Protein AF-A0A6A8FIX1-F1 (afdb_monomer_lite)

pLDDT: mean 75.84, std 13.91, range [46.44, 92.19]

Foldseek 3Di:
DVLLVQLLVLLVQLLVLLVQLLVQVVCQVVPPDDPPQSGPDNDDNVVSCCCSVVVSVVSLVVSVVSCVPPDDPSNVVSSVSSVVSNVVVVVVVVVVPDPDDDPPPPVVVVVPD

Radius of gyration: 18.04 Å; chains: 1; bounding box: 36×24×66 Å

Structure (mmCIF, N/CA/C/O backbone):
data_AF-A0A6A8FIX1-F1
#
_entry.id   AF-A0A6A8FIX1-F1
#
loop_
_atom_site.group_PDB
_atom_site.id
_atom_site.type_symbol
_atom_site.label_atom_id
_atom_site.label_alt_id
_atom_site.label_comp_id
_atom_site.label_asym_id
_atom_site.label_entity_id
_atom_site.label_seq_id
_atom_site.pdbx_PDB_ins_code
_atom_site.Cartn_x
_atom_site.Cartn_y
_atom_site.Cartn_z
_atom_site.occupancy
_atom_site.B_iso_or_equiv
_atom_site.auth_seq_id
_atom_site.auth_comp_id
_atom_site.auth_asym_id
_atom_site.auth_atom_id
_atom_site.pdbx_PDB_model_num
ATOM 1 N N . MET A 1 1 ? -11.731 -0.299 21.032 1.00 62.94 1 MET A N 1
ATOM 2 C CA . MET A 1 1 ? -10.463 -1.077 21.140 1.00 62.94 1 MET A CA 1
ATOM 3 C C . MET A 1 1 ? -10.251 -2.092 20.010 1.00 62.94 1 MET A C 1
ATOM 5 O O . MET A 1 1 ? -9.204 -2.036 19.380 1.00 62.94 1 MET A O 1
ATOM 9 N N . ILE A 1 2 ? -11.192 -3.006 19.713 1.00 75.44 2 ILE A N 1
ATOM 10 C CA . ILE A 1 2 ? -10.992 -4.040 18.666 1.00 75.44 2 ILE A CA 1
ATOM 11 C C . ILE A 1 2 ? -10.801 -3.440 17.260 1.00 75.44 2 ILE A C 1
ATOM 13 O O . ILE A 1 2 ? -9.918 -3.868 16.525 1.00 75.44 2 ILE A O 1
ATOM 17 N N . LYS A 1 3 ? -11.570 -2.395 16.926 1.00 77.06 3 LYS A N 1
ATOM 18 C CA . LYS A 1 3 ? -11.543 -1.720 15.617 1.00 77.06 3 LYS A CA 1
ATOM 19 C C . LYS A 1 3 ? -10.171 -1.116 15.308 1.00 77.06 3 LYS A C 1
ATOM 21 O O . LYS A 1 3 ? -9.632 -1.329 14.230 1.00 77.06 3 LYS A O 1
ATOM 26 N N . VAL A 1 4 ? -9.576 -0.457 16.306 1.00 79.88 4 VAL A N 1
ATOM 27 C CA . VAL A 1 4 ? -8.222 0.109 16.235 1.00 79.88 4 VAL A CA 1
ATOM 28 C C . VAL A 1 4 ? -7.184 -0.984 15.982 1.00 79.88 4 VAL A C 1
ATOM 30 O O . VAL A 1 4 ? -6.349 -0.828 15.104 1.00 79.88 4 VAL A O 1
ATOM 33 N N . LYS A 1 5 ? -7.261 -2.130 16.675 1.00 82.75 5 LYS A N 1
ATOM 34 C CA . LYS A 1 5 ? -6.318 -3.245 16.464 1.00 82.75 5 LYS A CA 1
ATOM 35 C C . LYS A 1 5 ? -6.420 -3.833 15.052 1.00 82.75 5 LYS A C 1
ATOM 37 O O . LYS A 1 5 ? -5.391 -4.104 14.441 1.00 82.75 5 LYS A O 1
ATOM 42 N N . VAL A 1 6 ? -7.642 -4.001 14.539 1.00 85.62 6 VAL A N 1
ATOM 43 C CA . VAL A 1 6 ? -7.888 -4.512 13.178 1.00 85.62 6 VAL A CA 1
ATOM 44 C C . VAL A 1 6 ? -7.332 -3.552 12.133 1.00 85.62 6 VAL A C 1
ATOM 46 O O . VAL A 1 6 ? -6.586 -3.966 11.252 1.00 85.62 6 VAL A O 1
ATOM 49 N N . ALA A 1 7 ? -7.638 -2.264 12.258 1.00 85.81 7 ALA A N 1
ATOM 50 C CA . ALA A 1 7 ? -7.173 -1.268 11.310 1.00 85.81 7 ALA A CA 1
ATOM 51 C C . ALA A 1 7 ? -5.660 -1.066 11.343 1.00 85.81 7 ALA A C 1
ATOM 53 O O . ALA A 1 7 ? -5.045 -0.987 10.285 1.00 85.81 7 ALA A O 1
ATOM 54 N N . THR A 1 8 ? -5.043 -1.050 12.529 1.00 87.56 8 THR A N 1
ATOM 55 C CA . THR A 1 8 ? -3.581 -1.021 12.643 1.00 87.56 8 THR A CA 1
ATOM 56 C C . THR A 1 8 ? -2.968 -2.222 11.929 1.00 87.56 8 THR A C 1
ATOM 58 O O . THR A 1 8 ? -2.039 -2.041 11.151 1.00 87.56 8 THR A O 1
ATOM 61 N N . GLY A 1 9 ? -3.514 -3.431 12.113 1.00 86.25 9 GLY A N 1
ATOM 62 C CA . GLY A 1 9 ? -3.061 -4.615 11.376 1.00 86.25 9 GLY A CA 1
ATOM 63 C C . GLY A 1 9 ? -3.176 -4.447 9.858 1.00 86.25 9 GLY A C 1
ATOM 64 O O . GLY A 1 9 ? -2.246 -4.785 9.129 1.00 86.25 9 GLY A O 1
ATOM 65 N N . LEU A 1 10 ? -4.273 -3.851 9.391 1.00 89.38 10 LEU A N 1
ATOM 66 C CA . LEU A 1 10 ? -4.525 -3.577 7.975 1.00 89.38 10 LEU A CA 1
ATOM 67 C C . LEU A 1 10 ? -3.550 -2.553 7.378 1.00 89.38 10 LEU A C 1
ATOM 69 O O . LEU A 1 10 ? -3.002 -2.770 6.300 1.00 89.38 10 LEU A O 1
ATOM 73 N N . LEU A 1 11 ? -3.294 -1.462 8.100 1.00 89.12 11 LEU A N 1
ATOM 74 C CA . LEU A 1 11 ? -2.356 -0.410 7.708 1.00 89.12 11 LEU A CA 1
ATOM 75 C C . LEU A 1 11 ? -0.902 -0.890 7.736 1.00 89.12 11 LEU A C 1
ATOM 77 O O . LEU A 1 11 ? -0.124 -0.500 6.866 1.00 89.12 11 LEU A O 1
ATOM 81 N N . VAL A 1 12 ? -0.538 -1.741 8.701 1.00 90.12 12 VAL A N 1
ATOM 82 C CA . VAL A 1 12 ? 0.789 -2.371 8.764 1.00 90.12 12 VAL A CA 1
ATOM 83 C C . VAL A 1 12 ? 0.969 -3.345 7.604 1.00 90.12 12 VAL A C 1
ATOM 85 O O . VAL A 1 12 ? 1.981 -3.275 6.914 1.00 90.12 12 VAL A O 1
ATOM 88 N N . ALA A 1 13 ? -0.014 -4.213 7.347 1.00 90.25 13 ALA A N 1
ATOM 89 C CA . ALA A 1 13 ? 0.035 -5.130 6.213 1.00 90.25 13 ALA A CA 1
ATOM 90 C C . ALA A 1 13 ? 0.159 -4.359 4.890 1.00 90.25 13 ALA A C 1
ATOM 92 O O . ALA A 1 13 ? 1.064 -4.635 4.108 1.00 90.25 13 ALA A O 1
ATOM 93 N N . SER A 1 14 ? -0.677 -3.334 4.686 1.00 90.50 14 SER A N 1
ATOM 94 C CA . SER A 1 14 ? -0.583 -2.419 3.541 1.00 90.50 14 SER A CA 1
ATOM 95 C C . SER A 1 14 ? 0.815 -1.818 3.399 1.00 90.50 14 SER A C 1
ATOM 97 O O . SER A 1 14 ? 1.404 -1.888 2.324 1.00 90.50 14 SER A O 1
ATOM 99 N N . ALA A 1 15 ? 1.376 -1.272 4.482 1.00 90.19 15 ALA A N 1
ATOM 100 C CA . ALA A 1 15 ? 2.700 -0.661 4.452 1.00 90.19 15 ALA A CA 1
ATOM 101 C C . ALA A 1 15 ? 3.785 -1.670 4.052 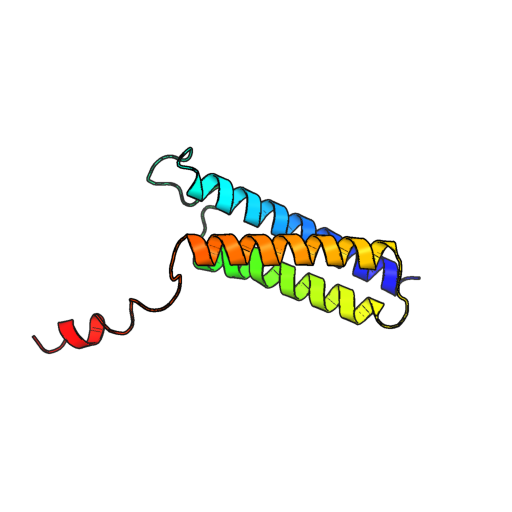1.00 90.19 15 ALA A C 1
ATOM 103 O O . ALA A 1 15 ? 4.632 -1.355 3.222 1.00 90.19 15 ALA A O 1
ATOM 104 N N . ILE A 1 16 ? 3.740 -2.895 4.585 1.00 91.06 16 ILE A N 1
ATOM 105 C CA . ILE A 1 16 ? 4.688 -3.961 4.231 1.00 91.06 16 ILE A CA 1
ATOM 106 C C . ILE A 1 16 ? 4.570 -4.320 2.747 1.00 91.06 16 ILE A C 1
ATOM 108 O O . ILE A 1 16 ? 5.586 -4.372 2.055 1.00 91.06 16 ILE A O 1
ATOM 112 N N . LEU A 1 17 ? 3.349 -4.527 2.239 1.00 88.19 17 LEU A N 1
ATOM 113 C CA . LEU A 1 17 ? 3.125 -4.828 0.821 1.00 88.19 17 LEU A CA 1
ATOM 114 C C . LEU A 1 17 ? 3.658 -3.706 -0.077 1.00 88.19 17 LEU A C 1
ATOM 116 O O . LEU A 1 17 ? 4.319 -3.981 -1.078 1.00 88.19 17 LEU A O 1
ATOM 120 N N . LEU A 1 18 ? 3.408 -2.454 0.304 1.00 88.69 18 LEU A N 1
ATOM 121 C CA . LEU A 1 18 ? 3.816 -1.284 -0.460 1.00 88.69 18 LEU A CA 1
ATOM 122 C C . LEU A 1 18 ? 5.338 -1.077 -0.435 1.00 88.69 18 LEU A C 1
ATOM 124 O O . LEU A 1 18 ? 5.911 -0.714 -1.459 1.00 88.69 18 LEU A O 1
ATOM 128 N N . ILE A 1 19 ? 6.001 -1.359 0.691 1.00 88.94 19 ILE A N 1
ATOM 129 C CA . ILE A 1 19 ? 7.467 -1.331 0.805 1.00 88.94 19 ILE A CA 1
ATOM 130 C C . ILE A 1 19 ? 8.093 -2.434 -0.050 1.00 88.94 19 ILE A C 1
ATOM 132 O O . ILE A 1 19 ? 9.023 -2.150 -0.799 1.00 88.94 19 ILE A O 1
ATOM 136 N N . ILE A 1 20 ? 7.580 -3.669 0.014 1.00 88.12 20 ILE A N 1
ATOM 137 C CA . ILE A 1 20 ? 8.080 -4.785 -0.807 1.00 88.12 20 ILE A CA 1
ATOM 138 C C . ILE A 1 20 ? 7.901 -4.467 -2.293 1.00 88.12 20 ILE A C 1
ATOM 140 O O . ILE A 1 20 ? 8.840 -4.606 -3.073 1.00 88.12 20 ILE A O 1
ATOM 144 N N . TYR A 1 21 ? 6.717 -3.991 -2.683 1.00 85.50 21 TYR A N 1
ATOM 145 C CA . TYR A 1 21 ? 6.439 -3.572 -4.054 1.00 85.50 21 TYR A CA 1
ATOM 146 C C . TYR A 1 21 ? 7.350 -2.427 -4.508 1.00 85.50 21 TYR A C 1
ATOM 148 O O . TYR A 1 21 ? 7.950 -2.512 -5.578 1.00 85.50 21 TYR A O 1
ATOM 156 N N . GLY A 1 22 ? 7.464 -1.371 -3.701 1.00 83.56 22 GLY A N 1
ATOM 157 C CA . GLY A 1 22 ? 8.284 -0.201 -4.004 1.00 83.56 22 GLY A CA 1
ATOM 158 C C . GLY A 1 22 ? 9.764 -0.550 -4.125 1.00 83.56 22 GLY A C 1
ATOM 159 O O . GLY A 1 22 ? 10.414 -0.116 -5.073 1.00 83.56 22 GLY A O 1
ATOM 160 N N . ALA A 1 23 ? 10.278 -1.395 -3.228 1.00 85.44 23 ALA A N 1
ATOM 161 C CA . ALA A 1 23 ? 11.643 -1.903 -3.289 1.00 85.44 23 ALA A CA 1
ATOM 162 C C . ALA A 1 23 ? 11.874 -2.769 -4.537 1.00 85.44 23 ALA A C 1
ATOM 164 O O . ALA A 1 23 ? 12.875 -2.587 -5.222 1.00 85.44 23 ALA A O 1
ATOM 165 N N . ASP A 1 24 ? 10.940 -3.660 -4.886 1.00 82.06 24 ASP A N 1
ATOM 166 C CA . ASP A 1 24 ? 11.039 -4.473 -6.101 1.00 82.06 24 ASP A CA 1
ATOM 167 C C . ASP A 1 24 ? 11.063 -3.594 -7.364 1.00 82.06 24 ASP A C 1
ATOM 169 O O . ASP A 1 24 ? 11.916 -3.775 -8.236 1.00 82.06 24 ASP A O 1
ATOM 173 N N . VAL A 1 25 ? 10.164 -2.606 -7.459 1.00 76.62 25 VAL A N 1
ATOM 174 C CA . VAL A 1 25 ? 10.149 -1.643 -8.573 1.00 76.62 25 VAL A CA 1
ATOM 175 C C . VAL A 1 25 ? 11.461 -0.866 -8.642 1.00 76.62 25 VAL A C 1
ATOM 177 O O . VAL A 1 25 ? 12.035 -0.798 -9.722 1.00 76.62 25 VAL A O 1
ATOM 180 N N . ALA A 1 26 ? 11.973 -0.364 -7.515 1.00 78.25 26 ALA A N 1
ATOM 181 C CA . ALA A 1 26 ? 13.242 0.363 -7.458 1.00 78.25 26 ALA A CA 1
ATOM 182 C C . ALA A 1 26 ? 14.451 -0.501 -7.865 1.00 78.25 26 ALA A C 1
ATOM 184 O O . ALA A 1 26 ? 15.354 -0.033 -8.558 1.00 78.25 26 ALA A O 1
ATOM 185 N N . VAL A 1 27 ? 14.479 -1.778 -7.477 1.00 74.56 27 VAL A N 1
ATOM 186 C CA . VAL A 1 27 ? 15.525 -2.729 -7.898 1.00 74.56 27 VAL A CA 1
ATOM 187 C C . VAL A 1 27 ? 15.389 -3.071 -9.384 1.00 74.56 27 VAL A C 1
ATOM 189 O O . VAL A 1 27 ? 16.384 -3.165 -10.098 1.00 74.56 27 VAL A O 1
ATOM 192 N N . SER A 1 28 ? 14.155 -3.211 -9.873 1.00 67.44 28 SER A N 1
ATOM 193 C CA . SER A 1 28 ? 13.869 -3.485 -11.284 1.00 67.44 28 SER A CA 1
ATOM 194 C C . SER A 1 28 ? 14.255 -2.316 -12.198 1.00 67.44 28 SER A C 1
ATOM 196 O O . SER A 1 28 ? 14.652 -2.551 -13.337 1.00 67.44 28 SER A O 1
ATOM 198 N N . SER A 1 29 ? 14.124 -1.068 -11.734 1.00 64.12 29 SER A N 1
ATOM 199 C CA . SER A 1 29 ? 14.452 0.141 -12.507 1.00 64.12 29 SER A CA 1
ATOM 200 C C . SER A 1 29 ? 15.921 0.568 -12.395 1.00 64.12 29 SER A C 1
ATOM 202 O O . SER A 1 29 ? 16.433 1.225 -13.296 1.00 64.12 29 SER A O 1
ATOM 204 N N . SER A 1 30 ? 16.642 0.148 -11.351 1.00 62.06 30 SER A N 1
ATOM 205 C CA . SER A 1 30 ? 18.059 0.498 -11.136 1.00 62.06 30 SER A CA 1
ATOM 206 C C . SER A 1 30 ? 19.068 -0.326 -11.951 1.00 62.06 30 SER A C 1
ATOM 208 O O . SER A 1 30 ? 20.271 -0.111 -11.823 1.00 62.06 30 SER A O 1
ATOM 210 N N . GLY A 1 31 ? 18.621 -1.250 -12.811 1.00 53.56 31 GLY A N 1
ATOM 211 C CA . GLY A 1 31 ? 19.493 -1.954 -13.766 1.00 53.56 31 GLY A CA 1
ATOM 212 C C . GLY A 1 31 ? 20.504 -2.931 -13.146 1.00 53.56 31 GLY A C 1
ATOM 213 O O . GLY A 1 31 ? 21.331 -3.487 -13.864 1.00 53.56 31 GLY A O 1
ATOM 214 N N . LEU A 1 32 ? 20.432 -3.180 -11.833 1.00 49.78 32 LEU A N 1
ATOM 215 C CA . LEU A 1 32 ? 21.277 -4.155 -11.128 1.00 49.78 32 LEU A CA 1
ATOM 216 C C . LEU A 1 32 ? 20.766 -5.606 -11.284 1.00 49.78 32 LEU A C 1
ATOM 218 O O . LEU A 1 32 ? 21.427 -6.554 -10.867 1.00 49.78 32 LEU A O 1
ATOM 222 N N . GLY A 1 33 ? 19.590 -5.788 -11.895 1.00 51.31 33 GLY A N 1
ATOM 223 C CA . GLY A 1 33 ? 19.014 -7.085 -12.246 1.00 51.31 33 GLY A CA 1
ATOM 224 C C . GLY A 1 33 ? 19.308 -7.468 -13.698 1.00 51.31 33 GLY A C 1
ATOM 225 O O . GLY A 1 33 ? 19.157 -6.659 -14.610 1.00 51.31 33 GLY A O 1
ATOM 226 N N . SER A 1 34 ? 19.718 -8.718 -13.921 1.00 46.44 34 SER A N 1
ATOM 227 C CA . SER A 1 34 ? 20.012 -9.275 -15.246 1.00 46.44 34 SER A CA 1
ATOM 228 C C . SER A 1 34 ? 18.868 -9.035 -16.258 1.00 46.44 34 SER A C 1
ATOM 230 O O . SER A 1 34 ? 17.702 -9.161 -15.875 1.00 46.44 34 SER A O 1
ATOM 232 N N . PRO A 1 35 ? 19.162 -8.817 -17.559 1.00 50.44 35 PRO A N 1
ATOM 233 C CA . PRO A 1 35 ? 18.244 -8.279 -18.587 1.00 50.44 35 PRO A CA 1
ATOM 234 C C . PRO A 1 35 ? 16.994 -9.123 -18.913 1.00 50.44 35 PRO A C 1
ATOM 236 O O . PRO A 1 35 ? 16.211 -8.760 -19.784 1.00 50.44 35 PRO A O 1
ATOM 239 N N . SER A 1 36 ? 16.795 -10.242 -18.217 1.00 53.44 36 SER A N 1
ATOM 240 C CA . SER A 1 36 ? 15.702 -11.195 -18.419 1.00 53.44 36 SER A CA 1
ATOM 241 C C . SER A 1 36 ? 14.770 -11.351 -17.203 1.00 53.44 36 SER A C 1
ATOM 243 O O . SER A 1 36 ? 13.870 -12.188 -17.252 1.00 53.44 36 SER A O 1
ATOM 245 N N . HIS A 1 37 ? 14.965 -10.601 -16.109 1.00 49.19 37 HIS A N 1
ATOM 246 C CA . HIS A 1 37 ? 14.307 -10.897 -14.829 1.00 49.19 37 HIS A CA 1
ATOM 247 C C . HIS A 1 37 ? 13.421 -9.739 -14.383 1.00 49.19 37 HIS A C 1
ATOM 249 O O . HIS A 1 37 ? 13.872 -8.646 -14.045 1.00 49.19 37 HIS A O 1
ATOM 255 N N . SER A 1 38 ? 12.126 -10.013 -14.398 1.00 59.62 38 SER A N 1
ATOM 256 C CA . SER A 1 38 ? 11.034 -9.149 -13.970 1.00 59.62 38 SER A CA 1
ATOM 257 C C . SER A 1 38 ? 11.024 -8.935 -12.443 1.00 59.62 38 SER A C 1
ATOM 259 O O . SER A 1 38 ? 10.062 -9.312 -11.796 1.00 59.62 38 SER A O 1
ATOM 261 N N . GLY A 1 39 ? 12.056 -8.343 -11.834 1.00 56.84 39 GLY A N 1
ATOM 262 C CA . GLY A 1 39 ? 12.091 -8.084 -10.379 1.00 56.84 39 GLY A CA 1
ATOM 263 C C . GLY A 1 39 ? 12.157 -9.340 -9.488 1.00 56.84 39 GLY A C 1
ATOM 264 O O . GLY A 1 39 ? 12.340 -10.452 -9.980 1.00 56.84 39 GLY A O 1
ATOM 265 N N . PHE A 1 40 ? 12.037 -9.163 -8.165 1.00 65.38 40 PHE A N 1
ATOM 266 C CA . PHE A 1 40 ? 12.055 -10.257 -7.172 1.00 65.38 40 PHE A CA 1
ATOM 267 C C . PHE A 1 40 ? 10.826 -11.168 -7.285 1.00 65.38 40 PHE A C 1
ATOM 269 O O . PHE A 1 40 ? 10.897 -12.357 -6.973 1.00 65.38 40 PHE A O 1
ATOM 276 N N . LEU A 1 41 ? 9.693 -10.616 -7.719 1.00 62.81 41 LEU A N 1
ATOM 277 C CA . LEU A 1 41 ? 8.452 -11.351 -7.936 1.00 62.81 41 LEU A CA 1
ATOM 278 C C . LEU A 1 41 ? 8.322 -11.764 -9.418 1.00 62.81 41 LEU A C 1
ATOM 280 O O . LEU A 1 41 ? 8.117 -10.880 -10.250 1.00 62.81 41 LEU A O 1
ATOM 284 N N . PRO A 1 42 ? 8.356 -13.074 -9.769 1.00 63.66 42 PRO A N 1
ATOM 285 C CA . PRO A 1 42 ? 8.304 -13.580 -11.150 1.00 63.66 42 PRO A CA 1
ATOM 286 C C . PRO A 1 42 ? 6.879 -13.525 -11.729 1.00 63.66 42 PRO A C 1
ATOM 288 O O . PRO A 1 42 ? 6.296 -14.519 -12.155 1.00 63.66 42 PRO A O 1
ATOM 291 N N . ILE A 1 43 ? 6.285 -12.340 -11.702 1.00 66.62 43 ILE A N 1
ATOM 292 C CA . ILE A 1 43 ? 4.930 -12.034 -12.150 1.00 66.62 43 ILE A CA 1
ATOM 293 C C . ILE A 1 43 ? 4.973 -10.766 -12.996 1.00 66.62 43 ILE A C 1
ATOM 295 O O . ILE A 1 43 ? 5.835 -9.904 -12.833 1.00 66.62 43 ILE A O 1
ATOM 299 N N . ASN A 1 44 ? 4.040 -10.665 -13.942 1.00 69.50 44 ASN A N 1
ATOM 300 C CA . ASN A 1 44 ? 3.988 -9.561 -14.896 1.00 69.50 44 ASN A CA 1
ATOM 301 C C . A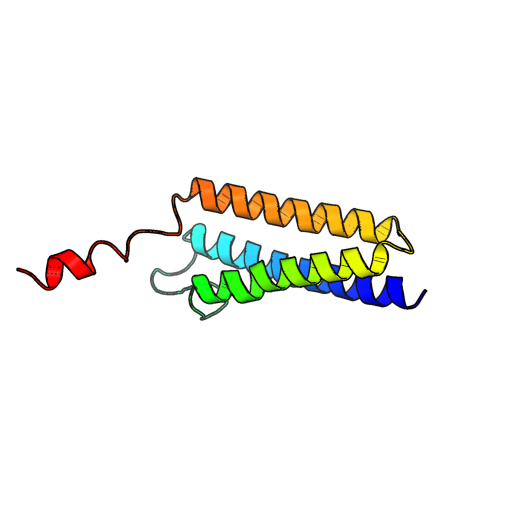SN A 1 44 ? 3.946 -8.193 -14.171 1.00 69.50 44 ASN A C 1
ATOM 303 O O . ASN A 1 44 ? 3.235 -8.050 -13.173 1.00 69.50 44 ASN A O 1
ATOM 307 N N . LYS A 1 45 ? 4.660 -7.176 -14.685 1.00 67.12 45 LYS A N 1
ATOM 308 C CA . LYS A 1 45 ? 4.786 -5.834 -14.074 1.00 67.12 45 LYS A CA 1
ATOM 309 C C . LYS A 1 45 ? 3.422 -5.220 -13.721 1.00 67.12 45 LYS A C 1
ATOM 311 O O . LYS A 1 45 ? 3.251 -4.684 -12.629 1.00 67.12 45 LYS A O 1
ATOM 316 N N . ALA A 1 46 ? 2.435 -5.369 -14.609 1.00 68.81 46 ALA A N 1
ATOM 317 C CA . ALA A 1 46 ? 1.071 -4.875 -14.397 1.00 68.81 46 ALA A CA 1
ATOM 318 C C . ALA A 1 46 ? 0.327 -5.622 -13.272 1.00 68.81 46 ALA A C 1
ATOM 320 O O . ALA A 1 46 ? -0.352 -5.003 -12.456 1.00 68.81 46 ALA A O 1
ATOM 321 N N . ALA A 1 47 ? 0.494 -6.947 -13.188 1.00 75.12 47 ALA A N 1
ATOM 322 C CA . ALA A 1 47 ? -0.111 -7.754 -12.130 1.00 75.12 47 ALA A CA 1
ATOM 323 C C . ALA A 1 47 ? 0.514 -7.439 -10.764 1.00 75.12 47 ALA A C 1
ATOM 325 O O . ALA A 1 47 ? -0.198 -7.325 -9.768 1.00 75.12 47 ALA A O 1
ATOM 326 N N . ARG A 1 48 ? 1.835 -7.223 -10.719 1.00 77.50 48 ARG A N 1
ATOM 327 C CA . ARG A 1 48 ? 2.549 -6.856 -9.492 1.00 77.50 48 ARG A CA 1
ATOM 328 C C . ARG A 1 48 ? 2.095 -5.496 -8.955 1.00 77.50 48 ARG A C 1
ATOM 330 O O . ARG A 1 48 ? 1.778 -5.392 -7.774 1.00 77.50 48 ARG A O 1
ATOM 337 N N . GLY A 1 49 ? 1.992 -4.486 -9.822 1.00 75.62 49 GLY A N 1
ATOM 338 C CA . GLY A 1 49 ? 1.477 -3.162 -9.455 1.00 75.62 49 GLY A CA 1
ATOM 339 C C . GLY A 1 49 ? 0.015 -3.180 -9.009 1.00 75.62 49 GLY A C 1
ATOM 340 O O . GLY A 1 49 ? -0.325 -2.536 -8.020 1.00 75.62 49 GLY A O 1
ATOM 341 N N . GLY A 1 50 ? -0.839 -3.963 -9.673 1.00 80.69 50 GLY A N 1
ATOM 342 C CA . GLY A 1 50 ? -2.251 -4.093 -9.301 1.00 80.69 50 GLY A CA 1
ATOM 343 C C . GLY A 1 50 ? -2.467 -4.810 -7.966 1.00 80.69 50 GLY A C 1
ATOM 344 O O . GLY A 1 50 ? -3.186 -4.307 -7.107 1.00 80.69 50 GLY A O 1
ATOM 345 N N . VAL A 1 51 ? -1.820 -5.962 -7.766 1.00 82.00 51 VAL A N 1
ATOM 346 C CA . VAL A 1 51 ? -2.027 -6.799 -6.572 1.00 82.00 51 VAL A CA 1
ATOM 347 C C . VAL A 1 51 ? -1.287 -6.243 -5.357 1.00 82.00 51 VAL A C 1
ATOM 349 O O . VAL A 1 51 ? -1.890 -6.094 -4.298 1.00 82.00 51 VAL A O 1
ATOM 352 N N . PHE A 1 52 ? -0.001 -5.908 -5.495 1.00 84.94 52 PHE A N 1
ATOM 353 C CA . PHE A 1 52 ? 0.816 -5.476 -4.356 1.00 84.94 52 PHE A CA 1
ATOM 354 C C . PHE A 1 52 ? 0.753 -3.966 -4.121 1.00 84.94 52 PHE A C 1
ATOM 356 O O . PHE A 1 52 ? 0.730 -3.540 -2.972 1.00 84.94 52 PHE A O 1
ATOM 363 N N . GLY A 1 53 ? 0.679 -3.157 -5.181 1.00 84.94 53 GLY A N 1
ATOM 364 C CA . GLY A 1 53 ? 0.473 -1.712 -5.065 1.00 84.94 53 GLY A CA 1
ATOM 365 C C . GLY A 1 53 ? -0.997 -1.372 -4.816 1.00 84.94 53 GLY A C 1
ATOM 366 O O . GLY A 1 53 ? -1.359 -0.900 -3.742 1.00 84.94 53 GLY A O 1
ATOM 367 N N . GLY A 1 54 ? -1.866 -1.659 -5.788 1.00 86.94 54 GLY A N 1
ATOM 368 C CA . GLY A 1 54 ? -3.300 -1.354 -5.717 1.00 86.94 54 GLY A CA 1
ATOM 369 C C . GLY A 1 54 ? -4.015 -2.048 -4.554 1.00 86.94 54 GLY A C 1
ATOM 370 O O . GLY A 1 54 ? -4.786 -1.410 -3.838 1.00 86.94 54 GLY A O 1
ATOM 371 N N . GLY A 1 55 ? -3.710 -3.324 -4.303 1.00 89.62 55 GLY A N 1
ATOM 372 C CA . GLY A 1 55 ? -4.253 -4.062 -3.158 1.00 89.62 55 GLY A CA 1
ATOM 373 C C . GLY A 1 55 ? -3.848 -3.466 -1.806 1.00 89.62 55 GLY A C 1
ATOM 374 O O . GLY A 1 55 ? -4.690 -3.366 -0.910 1.00 89.62 55 GLY A O 1
ATOM 375 N N . ALA A 1 56 ? -2.602 -2.996 -1.669 1.00 90.44 56 ALA A N 1
ATOM 376 C CA . ALA A 1 56 ? -2.156 -2.293 -0.467 1.00 90.44 56 ALA A CA 1
ATOM 377 C C . ALA A 1 56 ? -2.929 -0.982 -0.269 1.00 90.44 56 ALA A C 1
ATOM 379 O O . ALA A 1 56 ? -3.473 -0.752 0.808 1.00 90.44 56 ALA A O 1
ATOM 380 N N . VAL A 1 57 ? -3.080 -0.170 -1.322 1.00 90.31 57 VAL A N 1
ATOM 381 C CA . VAL A 1 57 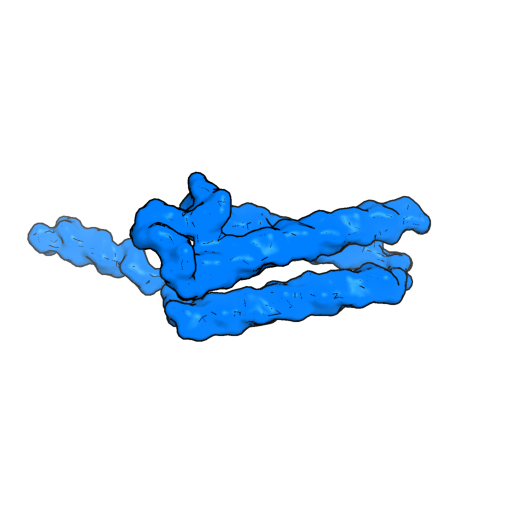? -3.850 1.086 -1.262 1.00 90.31 57 VAL A CA 1
ATOM 382 C C . VAL A 1 57 ? -5.283 0.836 -0.786 1.00 90.31 57 VAL A C 1
ATOM 384 O O . VAL A 1 57 ? -5.751 1.512 0.130 1.00 90.31 57 VAL A O 1
ATOM 387 N N . ILE A 1 58 ? -5.965 -0.164 -1.353 1.00 91.44 58 ILE A N 1
ATOM 388 C CA . ILE A 1 58 ? -7.336 -0.521 -0.960 1.00 91.44 58 ILE A CA 1
ATOM 389 C C . ILE A 1 58 ? -7.385 -0.943 0.515 1.00 91.44 58 ILE A C 1
ATOM 391 O O . ILE A 1 58 ? -8.247 -0.467 1.254 1.00 91.44 58 ILE A O 1
ATOM 395 N N . MET A 1 59 ? -6.438 -1.768 0.977 1.00 89.81 59 MET A N 1
ATOM 396 C CA . MET A 1 59 ? -6.351 -2.147 2.393 1.00 89.81 59 MET A CA 1
ATOM 397 C C . MET A 1 59 ? -6.093 -0.952 3.318 1.00 89.81 59 MET A C 1
ATOM 399 O O . MET A 1 59 ? -6.698 -0.866 4.388 1.00 89.81 59 MET A O 1
ATOM 403 N N . SER A 1 60 ? -5.251 -0.004 2.902 1.00 89.69 60 SER A N 1
ATOM 404 C CA . SER A 1 60 ? -4.994 1.238 3.638 1.00 89.69 60 SER A CA 1
ATOM 405 C C . SER A 1 60 ? -6.267 2.075 3.796 1.00 89.69 60 SER A C 1
ATOM 407 O O . SER A 1 60 ? -6.590 2.519 4.899 1.00 89.69 60 SER A O 1
ATOM 409 N N . ILE A 1 61 ? -7.042 2.217 2.714 1.00 90.00 61 ILE A N 1
ATOM 410 C CA . ILE A 1 61 ? -8.315 2.952 2.705 1.00 90.00 61 ILE A CA 1
ATOM 411 C C . ILE A 1 61 ? -9.345 2.267 3.608 1.00 90.00 61 ILE A C 1
ATOM 413 O O . ILE A 1 61 ? -9.992 2.932 4.414 1.00 90.00 61 ILE A O 1
ATOM 417 N N . ILE A 1 62 ? -9.483 0.941 3.527 1.00 89.75 62 ILE A N 1
ATOM 418 C CA . ILE A 1 62 ? -10.408 0.192 4.391 1.00 89.75 62 ILE A CA 1
ATOM 419 C C . ILE A 1 62 ? -10.007 0.357 5.864 1.00 89.75 62 ILE A C 1
ATOM 421 O O . ILE A 1 62 ? -10.861 0.622 6.711 1.00 89.75 62 ILE A O 1
ATOM 425 N N . GLY A 1 63 ? -8.708 0.270 6.170 1.00 85.94 63 GLY A N 1
ATOM 426 C CA . GLY A 1 63 ? -8.177 0.487 7.516 1.00 85.94 63 GLY A CA 1
ATOM 427 C C . GLY A 1 63 ? -8.498 1.888 8.033 1.00 85.94 63 GLY A C 1
ATOM 428 O O . GLY A 1 63 ? -8.971 2.035 9.158 1.00 85.94 63 GLY A O 1
ATOM 429 N N . PHE A 1 64 ? -8.338 2.903 7.184 1.00 87.31 64 PHE A N 1
ATOM 430 C CA . PHE A 1 64 ? -8.705 4.280 7.497 1.00 87.31 64 PHE A CA 1
ATOM 431 C C . PHE A 1 64 ? -10.199 4.432 7.812 1.00 87.31 64 PHE A C 1
ATOM 433 O O . PHE A 1 64 ? -10.552 4.948 8.875 1.00 87.31 64 PHE A O 1
ATOM 440 N N . VAL A 1 65 ? -11.079 3.919 6.947 1.00 87.94 65 VAL A N 1
ATOM 441 C CA . VAL A 1 65 ? -12.540 4.020 7.121 1.00 87.94 65 VAL A CA 1
ATOM 442 C C . VAL A 1 65 ? -13.002 3.340 8.416 1.00 87.94 65 VAL A C 1
ATOM 444 O O . VAL A 1 65 ? -13.851 3.880 9.123 1.00 87.94 65 VAL A O 1
ATOM 447 N N . ILE A 1 66 ? -12.401 2.207 8.796 1.00 84.88 66 ILE A N 1
ATOM 448 C CA . ILE A 1 66 ? -12.708 1.509 10.060 1.00 84.88 66 ILE A CA 1
ATOM 449 C C . ILE A 1 66 ? -12.351 2.362 11.291 1.00 84.88 66 ILE A C 1
ATOM 451 O O . ILE A 1 66 ? -12.992 2.246 12.339 1.00 84.88 66 ILE A O 1
ATOM 455 N N . THR A 1 67 ? -11.341 3.225 11.176 1.00 79.81 67 THR A N 1
ATOM 456 C CA . THR A 1 67 ? -10.820 4.055 12.280 1.00 79.81 67 THR A CA 1
ATOM 457 C C . THR A 1 67 ? -11.439 5.433 12.367 1.00 79.81 67 THR A C 1
ATOM 459 O O . THR A 1 67 ? -11.203 6.137 13.343 1.00 79.81 67 TH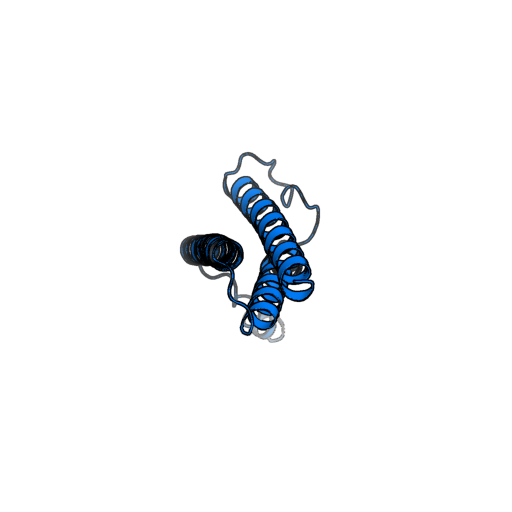R A O 1
ATOM 462 N N . LEU A 1 68 ? -12.268 5.802 11.390 1.00 74.94 68 LEU A N 1
ATOM 463 C CA . LEU A 1 68 ? -12.874 7.127 11.295 1.00 74.94 68 LEU A CA 1
ATOM 464 C C . LEU A 1 68 ? -13.734 7.482 12.524 1.00 74.94 68 LEU A C 1
ATOM 466 O O . LEU A 1 68 ? -13.916 8.655 12.824 1.00 74.94 68 LEU A O 1
ATOM 470 N N . GLY A 1 69 ? -14.229 6.475 13.253 1.00 70.88 69 GLY A N 1
ATOM 471 C CA . GLY A 1 69 ? -14.970 6.656 14.506 1.00 70.88 69 GLY A CA 1
ATOM 472 C C . GLY A 1 69 ? -14.125 6.686 15.788 1.00 70.88 69 GLY A C 1
ATOM 473 O O . GLY A 1 69 ? -14.634 7.135 16.804 1.00 70.88 69 GLY A O 1
ATOM 474 N N . ASP A 1 70 ? -12.870 6.224 15.756 1.00 72.81 70 ASP A N 1
ATOM 475 C CA . ASP A 1 70 ? -11.942 6.189 16.901 1.00 72.81 70 ASP A CA 1
ATOM 476 C C . ASP A 1 70 ? -10.516 6.521 16.406 1.00 72.81 70 ASP A C 1
ATOM 478 O O . ASP A 1 70 ? -9.673 5.620 16.254 1.00 72.81 70 ASP A O 1
ATOM 482 N N . PRO A 1 71 ? -10.229 7.797 16.091 1.00 65.62 71 PRO A N 1
ATOM 483 C CA . PRO A 1 71 ? -8.941 8.187 15.538 1.00 65.62 71 PRO A CA 1
ATOM 484 C C . PRO A 1 71 ? -7.823 7.985 16.570 1.00 65.62 71 PRO A C 1
ATOM 486 O O . PRO A 1 71 ? -7.839 8.549 17.662 1.00 65.62 71 PRO A O 1
ATOM 489 N N . SER A 1 72 ? -6.817 7.184 16.211 1.00 78.75 72 SER A N 1
ATOM 490 C CA . SER A 1 72 ? -5.586 7.024 16.990 1.00 78.75 72 SER A CA 1
ATOM 491 C C . SER A 1 72 ? -4.441 7.772 16.320 1.00 78.75 72 SER A C 1
ATOM 493 O O . SER A 1 72 ? -4.259 7.670 15.106 1.00 78.75 72 SER A O 1
ATOM 495 N N . GLN A 1 73 ? -3.604 8.438 17.116 1.00 80.75 73 GLN A N 1
ATOM 496 C CA . GLN A 1 73 ? -2.383 9.088 16.631 1.00 80.75 73 GLN A CA 1
ATOM 497 C C . GLN A 1 73 ? -1.460 8.109 15.879 1.00 80.75 73 GLN A C 1
ATOM 499 O O . GLN A 1 73 ? -0.844 8.481 14.883 1.00 80.75 73 GLN A O 1
ATOM 504 N N . VAL A 1 74 ? -1.424 6.836 16.295 1.00 83.19 74 VAL A N 1
ATOM 505 C CA . VAL A 1 74 ? -0.635 5.781 15.632 1.00 83.19 74 VAL A CA 1
ATOM 506 C C . VAL A 1 74 ? -1.162 5.490 14.225 1.00 83.19 74 VAL A C 1
ATOM 508 O O . VAL A 1 74 ? -0.389 5.364 13.280 1.00 83.19 74 VAL A O 1
ATOM 511 N N . ILE A 1 75 ? -2.485 5.418 14.075 1.00 84.94 75 ILE A N 1
ATOM 512 C CA . ILE A 1 75 ? -3.147 5.167 12.791 1.00 84.94 75 ILE A CA 1
ATOM 513 C C . ILE A 1 75 ? -2.916 6.337 11.835 1.00 84.94 75 ILE A C 1
ATOM 515 O O . ILE A 1 75 ? -2.567 6.119 10.677 1.00 84.94 75 ILE A O 1
ATOM 519 N N . ALA A 1 76 ? -3.062 7.569 12.330 1.00 86.19 76 ALA A N 1
ATOM 520 C CA . ALA A 1 76 ? -2.820 8.771 11.541 1.00 86.19 76 ALA A CA 1
ATOM 521 C C . ALA A 1 76 ? -1.381 8.809 11.002 1.00 86.19 76 ALA A C 1
ATOM 523 O O . ALA A 1 76 ? -1.172 9.058 9.816 1.00 86.19 76 ALA A O 1
ATOM 524 N N . MET A 1 77 ? -0.393 8.479 11.841 1.00 88.00 77 MET A N 1
ATOM 525 C CA . MET A 1 77 ? 1.009 8.405 11.426 1.00 88.00 77 MET A CA 1
ATOM 526 C C . MET A 1 77 ? 1.247 7.311 10.372 1.00 88.00 77 MET A C 1
ATOM 528 O O . MET A 1 77 ? 1.913 7.564 9.370 1.00 88.00 77 MET A O 1
ATOM 532 N N . LEU A 1 78 ? 0.658 6.119 10.541 1.00 88.94 78 LEU A N 1
ATOM 533 C CA . LEU A 1 78 ? 0.737 5.043 9.542 1.00 88.94 78 LEU A CA 1
ATOM 534 C C . LEU A 1 78 ? 0.098 5.431 8.206 1.00 88.94 78 LEU A C 1
ATOM 536 O O . LEU A 1 78 ? 0.602 5.038 7.153 1.00 88.94 78 LEU A O 1
ATOM 540 N N . LEU A 1 79 ? -0.997 6.189 8.236 1.00 89.81 79 LEU A N 1
ATOM 541 C CA . LEU A 1 79 ? -1.670 6.662 7.031 1.00 89.81 79 LEU A CA 1
ATOM 542 C C . LEU A 1 79 ? -0.815 7.686 6.280 1.00 89.81 79 LEU A C 1
ATOM 544 O O . LEU A 1 79 ? -0.703 7.594 5.062 1.00 89.81 79 LEU A O 1
ATOM 548 N N . ILE A 1 80 ? -0.166 8.611 6.998 1.00 91.06 80 ILE A N 1
ATOM 549 C CA . ILE A 1 80 ? 0.779 9.570 6.404 1.00 91.06 80 ILE A CA 1
ATOM 550 C C . ILE A 1 80 ? 1.925 8.825 5.712 1.00 91.06 80 ILE A C 1
ATOM 552 O O . ILE A 1 80 ? 2.268 9.151 4.579 1.00 91.06 80 ILE A O 1
ATOM 556 N N . ILE A 1 81 ? 2.484 7.797 6.360 1.00 91.12 81 ILE A N 1
ATOM 557 C CA . ILE A 1 81 ? 3.565 6.985 5.783 1.00 91.12 81 ILE A CA 1
ATOM 558 C C . ILE A 1 81 ? 3.083 6.247 4.526 1.00 91.12 81 ILE A C 1
ATOM 560 O O . ILE A 1 81 ? 3.733 6.334 3.486 1.00 91.12 81 ILE A O 1
ATOM 564 N N . ASN A 1 82 ? 1.930 5.566 4.588 1.00 91.06 82 ASN A N 1
ATOM 565 C CA . ASN A 1 82 ? 1.346 4.892 3.420 1.00 91.06 82 ASN A CA 1
ATOM 566 C C . ASN A 1 82 ? 1.099 5.890 2.276 1.00 91.06 82 ASN A C 1
ATOM 568 O O . ASN A 1 82 ? 1.530 5.653 1.150 1.00 91.06 82 ASN A O 1
ATOM 572 N N . GLY A 1 83 ? 0.466 7.028 2.570 1.00 89.75 83 GLY A N 1
ATOM 573 C CA . GLY A 1 83 ? 0.192 8.089 1.602 1.00 89.75 83 GLY A CA 1
ATOM 574 C C . GLY A 1 83 ? 1.462 8.646 0.959 1.00 89.75 83 GLY A C 1
ATOM 575 O O . GLY A 1 83 ? 1.517 8.790 -0.260 1.00 89.75 83 GLY A O 1
ATOM 576 N N . GLY A 1 84 ? 2.508 8.885 1.752 1.00 92.19 84 GLY A N 1
ATOM 577 C CA . GLY A 1 84 ? 3.803 9.353 1.258 1.00 92.19 84 GLY A CA 1
ATOM 578 C C . GLY A 1 84 ? 4.448 8.375 0.275 1.00 92.19 84 GLY A C 1
ATOM 579 O O . GLY A 1 84 ? 4.913 8.792 -0.784 1.00 92.19 84 GLY A O 1
ATOM 580 N N . ILE A 1 85 ? 4.417 7.073 0.575 1.00 90.81 85 ILE A N 1
ATOM 581 C CA . ILE A 1 85 ? 4.970 6.044 -0.317 1.00 90.81 85 ILE A CA 1
ATOM 582 C C . ILE A 1 85 ? 4.151 5.942 -1.618 1.00 90.81 85 ILE A C 1
ATOM 584 O O . ILE A 1 85 ? 4.735 5.822 -2.694 1.00 90.81 85 ILE A O 1
ATOM 588 N N . ILE A 1 86 ? 2.817 6.041 -1.551 1.00 89.31 86 ILE A N 1
ATOM 589 C CA . ILE A 1 86 ? 1.947 6.038 -2.744 1.00 89.31 86 ILE A CA 1
ATOM 590 C C . ILE A 1 86 ? 2.274 7.229 -3.652 1.00 89.31 86 ILE A C 1
ATOM 592 O O . ILE A 1 86 ? 2.451 7.059 -4.859 1.00 89.31 86 ILE A O 1
ATOM 596 N N . ILE A 1 87 ? 2.387 8.429 -3.073 1.00 90.44 87 ILE A N 1
ATOM 597 C CA . ILE A 1 87 ? 2.722 9.650 -3.814 1.00 90.44 87 ILE A CA 1
ATOM 598 C C . ILE A 1 87 ? 4.116 9.532 -4.436 1.00 90.44 87 ILE A C 1
ATOM 600 O O . ILE A 1 87 ? 4.277 9.826 -5.618 1.00 90.44 87 ILE A O 1
ATOM 604 N N . ALA A 1 88 ? 5.108 9.046 -3.683 1.00 87.94 88 ALA A N 1
ATOM 605 C CA . ALA A 1 88 ? 6.452 8.808 -4.207 1.00 87.94 88 ALA A CA 1
ATOM 606 C C . ALA A 1 88 ? 6.433 7.838 -5.402 1.00 87.94 88 ALA A C 1
ATOM 608 O O . ALA A 1 88 ? 7.038 8.121 -6.435 1.00 87.94 88 ALA A O 1
ATOM 609 N N . GLY A 1 89 ? 5.675 6.741 -5.304 1.00 83.25 89 GLY A N 1
ATOM 610 C CA . GLY A 1 89 ? 5.490 5.792 -6.404 1.00 83.25 89 GLY A CA 1
ATOM 611 C C . GLY A 1 89 ? 4.849 6.420 -7.645 1.00 83.25 89 GLY A C 1
ATOM 612 O O . GLY A 1 89 ? 5.294 6.161 -8.761 1.00 83.25 89 GLY A O 1
ATOM 613 N N . MET A 1 90 ? 3.849 7.290 -7.466 1.00 83.75 90 MET A N 1
ATOM 614 C CA . MET A 1 90 ? 3.216 8.026 -8.569 1.00 83.75 90 MET A CA 1
ATOM 615 C C . MET A 1 90 ? 4.187 8.993 -9.252 1.00 83.75 90 MET A C 1
ATOM 617 O O . MET A 1 90 ? 4.214 9.054 -10.477 1.00 83.75 90 MET A O 1
ATOM 621 N N . ILE A 1 91 ? 5.013 9.715 -8.487 1.00 86.62 91 ILE A N 1
ATOM 622 C CA . ILE A 1 91 ? 6.029 10.624 -9.042 1.00 86.62 91 ILE A CA 1
ATOM 623 C C . ILE A 1 91 ? 7.031 9.845 -9.902 1.00 86.62 91 ILE A C 1
ATOM 625 O O . ILE A 1 91 ? 7.333 10.268 -11.016 1.00 86.62 91 ILE A O 1
ATOM 629 N N . ILE A 1 92 ? 7.497 8.688 -9.420 1.00 81.88 92 ILE A N 1
ATOM 630 C CA . ILE A 1 92 ? 8.417 7.813 -10.163 1.00 81.88 92 ILE A CA 1
ATOM 631 C C . ILE A 1 92 ? 7.758 7.299 -11.451 1.00 81.88 92 ILE A C 1
ATOM 633 O O . ILE A 1 92 ? 8.358 7.396 -12.517 1.00 81.88 92 ILE A O 1
ATOM 637 N N . LEU A 1 93 ? 6.506 6.828 -11.386 1.00 76.50 93 LEU A N 1
ATOM 638 C CA . LEU A 1 93 ? 5.757 6.369 -12.566 1.00 76.50 93 LEU A CA 1
ATOM 639 C C . LEU A 1 93 ? 5.563 7.466 -13.619 1.00 76.50 93 LEU A C 1
ATOM 641 O O . LEU A 1 93 ? 5.614 7.191 -14.817 1.00 76.50 93 LEU A O 1
ATOM 645 N N . ILE A 1 94 ? 5.317 8.704 -13.184 1.00 80.56 94 ILE A N 1
ATOM 646 C CA . ILE A 1 94 ? 5.197 9.854 -14.086 1.00 80.56 94 ILE A CA 1
ATOM 647 C C . ILE A 1 94 ? 6.559 10.173 -14.715 1.00 80.56 94 ILE A C 1
ATOM 649 O O . ILE A 1 94 ? 6.621 10.423 -15.918 1.00 80.56 94 ILE A O 1
ATOM 653 N N . ALA A 1 95 ? 7.641 10.123 -13.931 1.00 79.06 95 ALA A N 1
ATOM 654 C CA . ALA A 1 95 ? 9.002 10.387 -14.396 1.00 79.06 95 ALA A CA 1
ATOM 655 C C . ALA A 1 95 ? 9.519 9.334 -15.395 1.00 79.06 95 ALA A C 1
ATOM 657 O O . ALA A 1 95 ? 10.208 9.699 -16.344 1.00 79.06 95 ALA A O 1
ATOM 658 N N . GLU A 1 96 ? 9.152 8.056 -15.236 1.00 69.31 96 GLU A N 1
ATOM 659 C CA . GLU A 1 96 ? 9.487 6.988 -16.197 1.00 69.31 96 GLU A CA 1
ATOM 660 C C . GLU A 1 96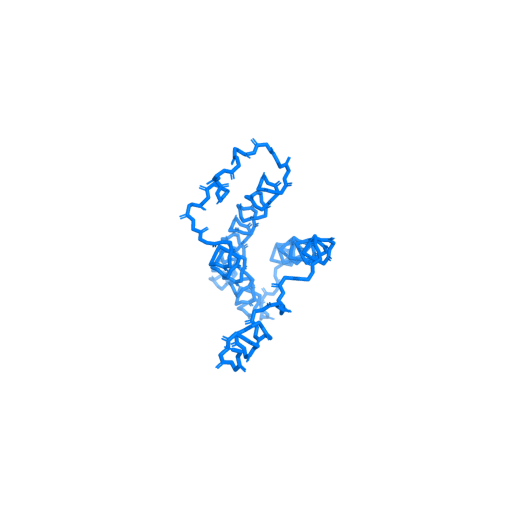 ? 8.666 7.054 -17.502 1.00 69.31 96 GLU A C 1
ATOM 662 O O . GLU A 1 96 ? 8.966 6.345 -18.461 1.00 69.31 96 GLU A O 1
ATOM 667 N N . GLY A 1 97 ? 7.676 7.949 -17.577 1.00 57.47 97 GLY A N 1
ATOM 668 C CA . GLY A 1 97 ? 6.936 8.258 -18.792 1.00 57.47 97 GLY A CA 1
ATOM 669 C C . GLY A 1 97 ? 5.831 7.249 -19.115 1.00 57.47 97 GLY A C 1
ATOM 670 O O . GLY A 1 97 ? 6.063 6.169 -19.648 1.00 57.47 97 GLY A O 1
ATOM 671 N N . SER A 1 98 ? 4.574 7.674 -18.967 1.00 55.00 98 SER A N 1
ATOM 672 C CA . SER A 1 98 ? 3.446 7.171 -19.780 1.00 55.00 98 SER A CA 1
ATOM 673 C C . SER A 1 98 ? 3.181 5.650 -19.750 1.00 55.00 98 SER A C 1
ATOM 675 O O . SER A 1 98 ? 3.277 4.958 -20.761 1.00 55.00 98 SER A O 1
ATOM 677 N N . GLY A 1 99 ? 2.753 5.113 -18.608 1.00 52.62 99 GLY A N 1
ATOM 678 C CA . GLY A 1 99 ? 2.464 3.679 -18.460 1.00 52.62 99 GLY A CA 1
ATOM 679 C C . GLY A 1 99 ? 1.146 3.149 -19.052 1.00 52.62 99 GLY A C 1
ATOM 680 O O . GLY A 1 99 ? 0.853 1.971 -18.869 1.00 52.62 99 GLY A O 1
ATOM 681 N N . THR A 1 100 ? 0.304 3.938 -19.731 1.00 54.78 100 THR A N 1
ATOM 682 C CA . THR A 1 100 ? -0.921 3.409 -20.375 1.00 54.78 100 THR A CA 1
ATOM 683 C C . THR A 1 100 ? -1.367 4.280 -21.545 1.00 54.78 100 THR A C 1
ATOM 685 O O . THR A 1 100 ? -2.002 5.309 -21.342 1.00 54.78 100 THR A O 1
ATOM 688 N N . THR A 1 101 ? -1.029 3.855 -22.768 1.00 48.22 101 THR A N 1
ATOM 689 C CA . THR A 1 101 ? -1.846 3.882 -24.010 1.00 48.22 101 THR A CA 1
ATOM 690 C C . THR A 1 101 ? -0.904 3.854 -25.216 1.00 48.22 101 THR A C 1
ATOM 692 O O . THR A 1 101 ? -0.610 4.875 -25.827 1.00 48.22 101 THR A O 1
ATOM 695 N N . ARG A 1 102 ? -0.390 2.669 -25.566 1.00 51.44 102 ARG A N 1
ATOM 696 C CA . ARG A 1 102 ? 0.315 2.450 -26.845 1.00 51.44 102 ARG A CA 1
ATOM 697 C C . ARG A 1 102 ? -0.068 1.156 -27.568 1.00 51.44 102 ARG A C 1
ATOM 699 O O . ARG A 1 102 ? 0.567 0.826 -28.556 1.00 51.44 102 ARG A O 1
ATOM 706 N N . ASN A 1 103 ? -1.116 0.450 -27.129 1.00 54.12 103 ASN A N 1
ATOM 707 C CA . ASN A 1 103 ? -1.500 -0.826 -27.752 1.00 54.12 103 ASN A CA 1
ATOM 708 C C . ASN A 1 103 ? -2.884 -0.864 -28.415 1.00 54.12 103 ASN A C 1
ATOM 710 O O . ASN A 1 103 ? -3.180 -1.837 -29.094 1.00 54.12 103 ASN A O 1
ATOM 714 N N . ALA A 1 104 ? -3.717 0.175 -28.291 1.00 54.41 104 ALA A N 1
ATOM 715 C CA . ALA A 1 104 ? -5.010 0.210 -28.990 1.00 54.41 104 ALA A CA 1
ATOM 716 C C . ALA A 1 104 ? -4.907 0.712 -30.446 1.00 54.41 104 ALA A C 1
ATOM 718 O O . ALA A 1 104 ? -5.796 0.458 -31.250 1.00 54.41 104 ALA A O 1
ATOM 719 N N . THR A 1 105 ? -3.824 1.407 -30.807 1.00 53.84 105 THR A N 1
ATOM 720 C CA . THR A 1 105 ? -3.698 2.071 -32.118 1.00 53.84 105 THR A CA 1
ATOM 721 C C . THR A 1 105 ? -2.964 1.220 -33.164 1.00 53.84 105 THR A C 1
ATOM 723 O O . THR A 1 105 ? -3.194 1.394 -34.355 1.00 53.84 105 THR A O 1
ATOM 726 N N . ILE A 1 106 ? -2.123 0.261 -32.756 1.00 57.69 106 ILE A N 1
ATOM 727 C CA . ILE A 1 106 ? -1.276 -0.503 -33.694 1.00 57.69 106 ILE A CA 1
ATOM 728 C C . ILE A 1 106 ? -2.039 -1.675 -34.347 1.00 57.69 106 ILE A C 1
ATOM 730 O O . ILE A 1 106 ? -1.832 -1.961 -35.524 1.00 57.69 106 ILE A O 1
ATOM 734 N N . THR A 1 107 ? -2.998 -2.298 -33.653 1.00 58.19 107 THR A N 1
ATOM 735 C CA . THR A 1 107 ? -3.761 -3.444 -34.194 1.00 58.19 107 THR A CA 1
ATOM 736 C C . THR A 1 107 ? -4.697 -3.062 -35.347 1.00 58.19 107 THR A C 1
ATOM 738 O O . THR A 1 107 ? -4.898 -3.854 -36.268 1.00 58.19 107 THR A O 1
ATOM 741 N N . ILE A 1 108 ? -5.229 -1.833 -35.355 1.00 60.25 108 ILE A N 1
ATOM 742 C CA . ILE A 1 108 ? -6.140 -1.378 -36.419 1.00 60.25 108 ILE A CA 1
ATOM 743 C C . ILE A 1 108 ? -5.367 -1.092 -37.712 1.00 60.25 108 ILE A C 1
ATOM 745 O O . ILE A 1 108 ? -5.897 -1.310 -38.791 1.00 60.25 108 ILE A O 1
ATOM 749 N N . SER A 1 109 ? -4.089 -0.706 -37.633 1.00 59.41 109 SER A N 1
ATOM 750 C CA . SER A 1 109 ? -3.265 -0.474 -38.828 1.00 59.41 109 SER A CA 1
ATOM 751 C C . SER A 1 109 ? -2.790 -1.768 -39.498 1.00 59.41 109 SER A C 1
ATOM 753 O O . SER A 1 109 ? -2.574 -1.772 -40.703 1.00 59.41 109 SER A O 1
ATOM 755 N N . SER A 1 110 ? -2.608 -2.854 -38.740 1.00 58.97 110 SER A N 1
ATOM 756 C CA . SER A 1 110 ? -2.069 -4.122 -39.259 1.00 58.97 110 SER A CA 1
ATOM 757 C C . SER A 1 110 ? -3.119 -5.023 -39.922 1.00 58.97 110 SER A C 1
ATOM 759 O O . SER A 1 110 ? -2.746 -6.002 -40.557 1.00 58.97 110 SER A O 1
ATOM 761 N N . THR A 1 111 ? -4.413 -4.740 -39.749 1.00 65.62 111 THR A N 1
ATOM 762 C CA . THR A 1 111 ? -5.504 -5.597 -40.262 1.00 65.62 111 THR A CA 1
ATOM 763 C C . THR A 1 111 ? -6.031 -5.126 -41.629 1.00 65.62 11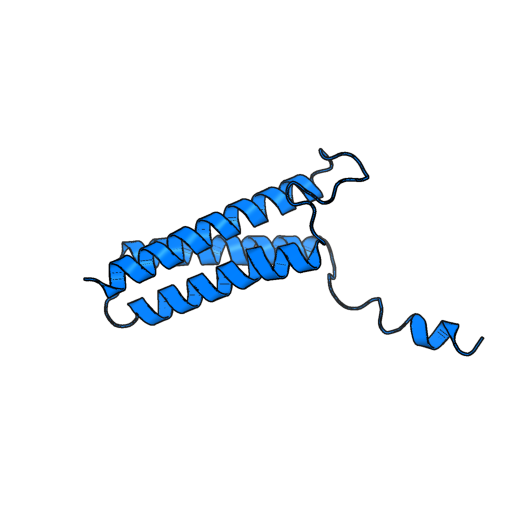1 THR A C 1
ATOM 765 O O . THR A 1 111 ? -6.837 -5.811 -42.246 1.00 65.62 111 THR A O 1
ATOM 768 N N . ILE A 1 112 ? -5.585 -3.961 -42.114 1.00 63.09 112 ILE A N 1
ATOM 769 C CA . ILE A 1 112 ? -6.111 -3.303 -43.327 1.00 63.09 112 ILE A CA 1
ATOM 770 C C . ILE A 1 112 ? -5.001 -3.006 -44.360 1.00 63.09 112 ILE A C 1
ATOM 772 O O . ILE A 1 112 ? -5.211 -2.199 -45.263 1.00 63.09 112 ILE A O 1
ATOM 776 N N . GLY A 1 113 ? -3.821 -3.619 -44.208 1.00 48.62 113 GLY A N 1
ATOM 777 C CA . GLY A 1 113 ? -2.679 -3.494 -45.124 1.00 48.62 113 GLY A CA 1
ATOM 778 C C . GLY A 1 113 ? -2.422 -4.775 -45.897 1.00 48.62 113 GLY A C 1
ATOM 779 O O . GLY A 1 113 ? -2.519 -5.849 -45.265 1.00 48.62 113 GLY A O 1
#

Sequence (113 aa):
MIKVKVATGLLVASAILLIIYGADVAVSSSGLGSPSHSGFLPINKAARGGVFGGGAVIMSIIGFVITLGDPSQVIAMLLIINGGIIIAGMIILIAEGSGTTRNATITISSTIG

Secondary structure (DSSP, 8-state):
-HHHHHHHHHHHHHHHHHHHHHHHHHHHHTT-S-TT--SSS-S-HHHHIIIIIIHHHHHHHHHHHHHTTS--HHHHHHHHHHHHHHHHHHHHHHHT---S-SSTTHHHHHS--